Protein AF-A0A239FBM7-F1 (afdb_monomer)

Foldseek 3Di:
DKDWDQACAWDAAPQPRDIRHHRHIWIQDPVRGTHHCPDPVNVCCVVCVVDPDDDDDDD

Structure (mmCIF, N/CA/C/O backbone):
data_AF-A0A239FBM7-F1
#
_entry.id   AF-A0A239FBM7-F1
#
loop_
_atom_site.group_PDB
_atom_site.id
_atom_site.type_symbol
_atom_site.label_atom_id
_atom_site.label_alt_id
_atom_site.label_comp_id
_atom_site.label_asym_id
_atom_site.label_entity_id
_atom_site.label_seq_id
_atom_site.pdbx_PDB_ins_code
_atom_site.Cartn_x
_atom_site.Cartn_y
_atom_site.Cartn_z
_atom_site.occupancy
_atom_site.B_iso_or_equiv
_atom_site.auth_seq_id
_atom_site.auth_comp_id
_atom_site.auth_asym_id
_atom_site.auth_atom_id
_atom_site.pdbx_PDB_model_num
ATOM 1 N N . MET A 1 1 ? -2.647 6.254 -14.473 1.00 69.12 1 MET A N 1
ATOM 2 C CA . MET A 1 1 ? -1.684 7.118 -13.756 1.00 69.12 1 MET A CA 1
ATOM 3 C C . MET A 1 1 ? -2.062 7.099 -12.285 1.00 69.12 1 MET A C 1
ATOM 5 O O . MET A 1 1 ? -3.225 7.335 -11.989 1.00 69.12 1 MET A O 1
ATOM 9 N N . GLY A 1 2 ? -1.155 6.711 -11.388 1.00 83.62 2 GLY A N 1
ATOM 10 C CA . GLY A 1 2 ? -1.428 6.747 -9.94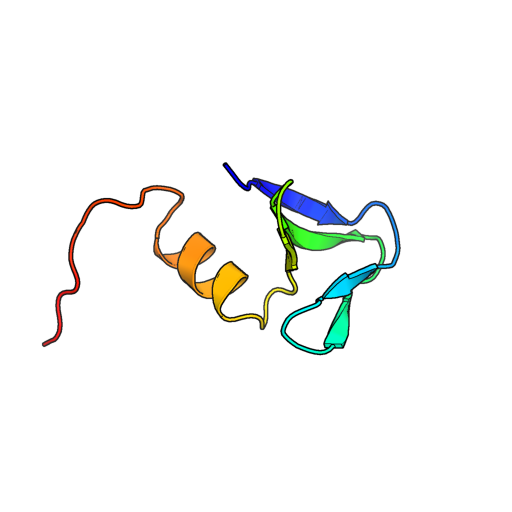6 1.00 83.62 2 GLY A CA 1
ATOM 11 C C . GLY A 1 2 ? -0.986 8.073 -9.332 1.00 83.62 2 GLY A C 1
ATOM 12 O O . GLY A 1 2 ? -0.160 8.770 -9.920 1.00 83.62 2 GLY A O 1
ATOM 13 N N . LYS A 1 3 ? -1.535 8.409 -8.167 1.00 89.88 3 LYS A N 1
ATOM 14 C CA . LYS A 1 3 ? -1.268 9.658 -7.447 1.00 89.88 3 LYS A CA 1
ATOM 15 C C . LYS A 1 3 ? -0.977 9.390 -5.976 1.00 89.88 3 LYS A C 1
ATOM 17 O O . LYS A 1 3 ? -1.511 8.448 -5.394 1.00 89.88 3 LYS A O 1
ATOM 22 N N . PHE A 1 4 ? -0.140 10.233 -5.383 1.00 90.75 4 PHE A N 1
ATOM 23 C CA . PHE A 1 4 ? 0.050 10.262 -3.937 1.00 90.75 4 PHE A CA 1
ATOM 24 C C . PHE A 1 4 ? -1.118 11.015 -3.312 1.00 90.75 4 PHE A C 1
ATOM 26 O O . PHE A 1 4 ? -1.411 12.139 -3.716 1.00 90.75 4 PHE A O 1
ATOM 33 N N . ILE A 1 5 ? -1.806 10.371 -2.378 1.00 91.56 5 ILE A N 1
ATOM 34 C CA . ILE A 1 5 ? -2.951 10.935 -1.666 1.00 91.56 5 ILE A CA 1
ATOM 35 C C . ILE A 1 5 ? -2.805 10.676 -0.170 1.00 91.56 5 ILE A C 1
ATOM 37 O O . ILE A 1 5 ? -2.078 9.778 0.257 1.00 91.56 5 ILE A O 1
ATOM 41 N N . ILE A 1 6 ? -3.522 11.457 0.625 1.00 91.12 6 ILE A N 1
ATOM 42 C CA . ILE A 1 6 ? -3.791 11.119 2.018 1.00 91.12 6 ILE A CA 1
ATOM 43 C C . ILE A 1 6 ? -4.993 10.171 2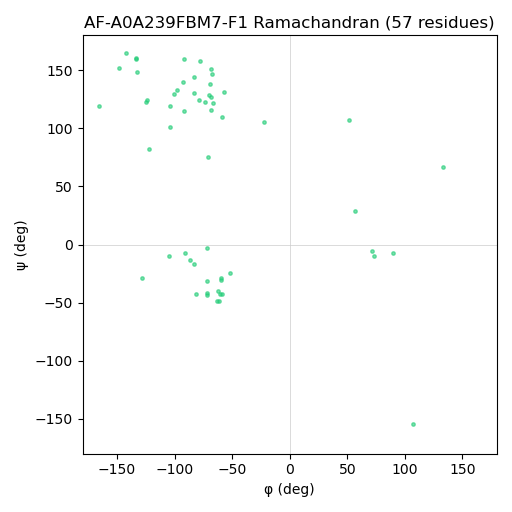.014 1.00 91.12 6 ILE A C 1
ATOM 45 O O . ILE A 1 6 ? -5.987 10.454 1.348 1.00 91.12 6 ILE A O 1
ATOM 49 N N . SER A 1 7 ? -4.898 9.039 2.708 1.00 89.19 7 SER A N 1
ATOM 50 C CA . SER A 1 7 ? -5.998 8.078 2.777 1.00 89.19 7 SER A CA 1
ATOM 51 C C . SER A 1 7 ? -7.176 8.691 3.531 1.00 89.19 7 SER A C 1
ATOM 53 O O . SER A 1 7 ? -7.045 9.076 4.690 1.00 89.19 7 SER A O 1
ATOM 55 N N . GLU A 1 8 ? -8.342 8.780 2.898 1.00 88.44 8 GLU A N 1
ATOM 56 C CA . GLU A 1 8 ? -9.559 9.304 3.537 1.00 88.44 8 GLU A CA 1
ATOM 57 C C . GLU A 1 8 ? -10.288 8.236 4.366 1.00 88.44 8 GLU A C 1
ATOM 59 O O . GLU A 1 8 ? -11.106 8.551 5.235 1.00 88.44 8 GLU A O 1
ATOM 64 N N . THR A 1 9 ? -9.950 6.969 4.130 1.00 86.25 9 THR A N 1
ATOM 65 C CA . THR A 1 9 ? -10.522 5.789 4.779 1.00 86.25 9 THR A CA 1
ATOM 66 C C . THR A 1 9 ? -9.420 4.834 5.222 1.00 86.25 9 THR A C 1
ATOM 68 O O . THR A 1 9 ? -8.307 4.868 4.696 1.00 86.25 9 THR A O 1
ATOM 71 N N . GLU A 1 10 ? -9.725 3.955 6.173 1.00 91.06 10 GLU A N 1
ATOM 72 C CA . GLU A 1 10 ? -8.846 2.828 6.478 1.00 91.06 10 GLU A CA 1
ATOM 73 C C . GLU A 1 10 ? -8.895 1.818 5.322 1.00 91.06 10 GLU A C 1
ATOM 75 O O . GLU A 1 10 ? -9.971 1.455 4.845 1.00 91.06 10 GLU A O 1
ATOM 80 N N . THR A 1 11 ? -7.737 1.421 4.800 1.00 90.31 11 THR A N 1
ATOM 81 C CA . THR A 1 11 ? -7.648 0.502 3.661 1.00 90.31 11 THR A CA 1
ATOM 82 C C . THR A 1 11 ? -6.402 -0.360 3.757 1.00 90.31 11 THR A C 1
ATOM 84 O O . THR A 1 11 ? -5.394 0.053 4.315 1.00 90.31 11 THR A O 1
ATOM 87 N N . ASN A 1 12 ? -6.426 -1.564 3.196 1.00 90.88 12 ASN A N 1
ATOM 88 C CA . ASN A 1 12 ? -5.275 -2.457 3.238 1.00 90.88 12 ASN A CA 1
ATOM 89 C C . ASN A 1 12 ? -4.469 -2.367 1.948 1.00 90.88 12 ASN A C 1
ATOM 91 O O . ASN A 1 12 ? -4.994 -2.455 0.835 1.00 90.88 12 ASN A O 1
ATOM 95 N N . CYS A 1 13 ? -3.153 -2.245 2.099 1.00 90.31 13 CYS A N 1
ATOM 96 C CA . CYS A 1 13 ? -2.242 -2.363 0.982 1.00 90.31 13 CYS A CA 1
ATOM 97 C C . CYS A 1 13 ? -2.234 -3.804 0.474 1.00 90.31 13 CYS A C 1
ATOM 99 O O . CYS A 1 13 ? -1.764 -4.706 1.163 1.00 90.31 13 CYS A O 1
ATOM 101 N N . LYS A 1 14 ? -2.682 -4.014 -0.768 1.00 83.56 14 LYS A N 1
ATOM 102 C CA . LYS A 1 14 ? -2.734 -5.354 -1.377 1.00 83.56 14 LYS A CA 1
ATOM 103 C C . LYS A 1 14 ? -1.371 -6.045 -1.471 1.00 83.56 14 LYS A C 1
ATOM 105 O O . LYS A 1 14 ? -1.314 -7.265 -1.459 1.00 83.56 14 LYS A O 1
ATOM 110 N N . GLN A 1 15 ? -0.286 -5.279 -1.585 1.00 85.88 15 GLN A N 1
ATOM 111 C CA . GLN A 1 15 ? 1.054 -5.840 -1.759 1.00 85.88 15 GLN A CA 1
ATOM 112 C C . GLN A 1 15 ? 1.690 -6.284 -0.437 1.00 85.88 15 GLN A C 1
ATOM 114 O O . GLN A 1 15 ? 2.346 -7.317 -0.395 1.00 85.88 15 GLN A O 1
ATOM 119 N N . THR A 1 16 ? 1.551 -5.489 0.625 1.00 86.69 16 THR A N 1
ATOM 120 C CA . THR A 1 16 ? 2.221 -5.751 1.911 1.00 86.69 16 THR A CA 1
ATOM 121 C C . THR A 1 16 ? 1.279 -6.295 2.980 1.00 86.69 16 THR A C 1
ATOM 123 O O . THR A 1 16 ? 1.742 -6.660 4.054 1.00 86.69 16 THR A O 1
ATOM 126 N N . GLY A 1 17 ? -0.035 -6.285 2.739 1.00 87.88 17 GLY A N 1
ATOM 127 C CA . GLY A 1 17 ? -1.064 -6.614 3.730 1.00 87.88 17 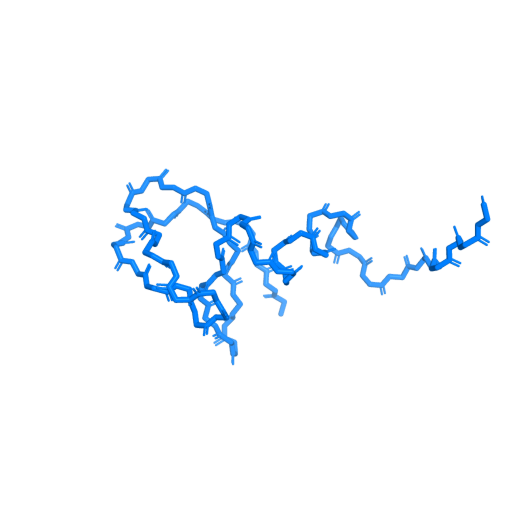GLY A CA 1
ATOM 128 C C . GLY A 1 17 ? -1.244 -5.554 4.823 1.00 87.88 17 GLY A C 1
ATOM 129 O O . GLY A 1 17 ? -2.162 -5.660 5.632 1.00 87.88 17 GLY A O 1
ATOM 130 N N . LYS A 1 18 ? -0.405 -4.511 4.848 1.00 89.00 18 LYS A N 1
ATOM 131 C CA . LYS A 1 18 ? -0.434 -3.483 5.893 1.00 89.00 18 LYS A CA 1
ATOM 132 C C . LYS A 1 18 ? -1.683 -2.620 5.793 1.00 89.00 18 LYS A C 1
ATOM 134 O O . LYS A 1 18 ? -2.067 -2.201 4.699 1.00 89.00 18 LYS A O 1
ATOM 139 N N . THR A 1 19 ? -2.271 -2.326 6.942 1.00 90.94 19 THR A N 1
ATOM 140 C CA . THR A 1 19 ? -3.369 -1.370 7.064 1.00 90.94 19 THR A CA 1
ATOM 141 C C . THR A 1 19 ? -2.824 0.048 6.921 1.00 90.94 19 THR A C 1
ATOM 143 O O . THR A 1 19 ? -1.926 0.443 7.656 1.00 90.94 19 THR A O 1
ATOM 146 N N . ILE A 1 20 ? -3.358 0.789 5.956 1.00 91.69 20 ILE A N 1
ATOM 147 C CA . ILE A 1 20 ? -3.192 2.230 5.770 1.00 91.69 20 ILE A CA 1
ATOM 148 C C . ILE A 1 20 ? -4.346 2.885 6.523 1.00 91.69 20 ILE A C 1
ATOM 150 O O . ILE A 1 20 ? -5.513 2.698 6.166 1.00 91.69 20 ILE A O 1
ATOM 154 N N . LYS A 1 21 ? -4.034 3.638 7.570 1.00 90.56 21 LYS A N 1
ATOM 155 C CA . LYS A 1 21 ? -5.029 4.345 8.372 1.00 90.56 21 LYS A CA 1
ATOM 156 C C . LYS A 1 21 ? -5.505 5.606 7.662 1.00 90.56 21 LYS A C 1
ATOM 158 O O . LYS A 1 21 ? -4.815 6.194 6.827 1.00 90.56 21 LYS A O 1
ATOM 163 N N . LYS A 1 22 ? -6.694 6.065 8.050 1.00 90.69 22 LYS A N 1
ATOM 164 C CA . LYS A 1 22 ? -7.191 7.384 7.655 1.00 90.69 22 LYS A CA 1
ATOM 165 C C . LYS A 1 22 ? -6.196 8.465 8.097 1.00 90.69 22 LYS A C 1
ATOM 167 O O . LYS A 1 22 ? -5.773 8.481 9.248 1.00 90.69 22 LYS A O 1
ATOM 172 N N . GLY A 1 23 ? -5.842 9.366 7.187 1.00 89.19 23 GLY A N 1
ATOM 173 C CA . GLY A 1 23 ? -4.849 10.416 7.409 1.00 89.19 23 GLY A CA 1
ATOM 174 C C . GLY A 1 23 ? -3.412 10.024 7.052 1.00 89.19 23 GLY A C 1
ATOM 175 O O . GLY A 1 23 ? -2.549 10.898 7.027 1.00 89.19 23 GLY A O 1
ATOM 176 N N . GLU A 1 24 ? -3.131 8.758 6.724 1.00 88.69 24 GLU A N 1
ATOM 177 C CA . GLU A 1 24 ? -1.790 8.353 6.294 1.00 88.69 24 GLU A CA 1
ATOM 178 C C . GLU A 1 24 ? -1.548 8.610 4.804 1.00 88.69 24 GLU A C 1
ATOM 180 O O . GLU A 1 24 ? -2.426 8.449 3.953 1.00 88.69 24 GLU A O 1
ATOM 185 N N . SER A 1 25 ? -0.312 8.984 4.470 1.00 89.56 25 SER A N 1
ATOM 186 C CA . SER A 1 25 ? 0.134 9.133 3.086 1.00 89.56 25 SER A CA 1
ATOM 187 C C . SER A 1 25 ? 0.195 7.774 2.391 1.00 89.56 25 SER A C 1
ATOM 189 O O . SER A 1 25 ? 0.884 6.868 2.862 1.00 89.56 25 SER A O 1
ATOM 191 N N . CYS A 1 26 ? -0.451 7.641 1.238 1.00 91.00 26 CYS A N 1
ATOM 192 C CA . CYS A 1 26 ? -0.428 6.425 0.436 1.00 91.00 26 CYS A CA 1
ATOM 193 C C . CYS A 1 26 ? -0.395 6.743 -1.065 1.00 91.00 26 CYS A C 1
ATOM 195 O O . CYS A 1 26 ? -0.605 7.875 -1.502 1.00 91.00 26 CYS A O 1
ATOM 197 N N . PHE A 1 27 ? -0.064 5.741 -1.876 1.00 91.19 27 PHE A N 1
ATOM 198 C CA . PHE A 1 27 ? -0.102 5.861 -3.331 1.00 91.19 27 PHE A CA 1
ATOM 199 C C . PHE A 1 27 ? -1.335 5.131 -3.843 1.00 91.19 27 PHE A C 1
ATOM 201 O O . PHE A 1 27 ? -1.479 3.928 -3.637 1.00 91.19 27 PHE A O 1
ATOM 208 N N . TYR A 1 28 ? -2.227 5.857 -4.505 1.00 90.00 28 TYR A N 1
ATOM 209 C CA . TYR A 1 28 ? -3.429 5.298 -5.101 1.00 90.00 28 TYR A CA 1
ATOM 210 C C . TYR A 1 28 ? -3.238 5.099 -6.599 1.00 90.00 28 TYR A C 1
ATOM 212 O O . TYR A 1 28 ? -2.862 6.021 -7.328 1.00 90.00 28 TYR A O 1
ATOM 220 N N . HIS A 1 29 ? -3.553 3.899 -7.075 1.00 89.06 29 HIS A N 1
ATOM 221 C CA . HIS A 1 29 ? -3.593 3.583 -8.492 1.00 89.06 29 HIS A CA 1
ATOM 222 C C . HIS A 1 29 ? -4.966 3.004 -8.863 1.00 89.06 29 HIS A C 1
ATOM 224 O O . HIS A 1 29 ? -5.323 1.951 -8.340 1.00 89.06 29 HIS A O 1
ATOM 230 N N . PRO A 1 30 ? -5.712 3.597 -9.812 1.00 85.50 30 PRO A N 1
ATOM 231 C CA . PRO A 1 30 ? -7.096 3.196 -10.094 1.00 85.50 30 PRO A CA 1
ATOM 232 C C . PRO A 1 30 ? -7.252 1.728 -10.524 1.00 85.50 30 PRO A C 1
ATOM 234 O O . PRO A 1 30 ? -8.258 1.107 -10.217 1.00 85.50 30 PRO A O 1
ATOM 237 N N . GLY A 1 31 ? -6.244 1.145 -11.183 1.00 86.19 31 GLY A N 1
ATOM 238 C CA . GLY A 1 31 ? -6.264 -0.273 -11.581 1.00 86.19 31 GLY A CA 1
ATOM 239 C C . GLY A 1 31 ? -5.667 -1.262 -10.570 1.00 86.19 31 GLY A C 1
ATOM 240 O O . GLY A 1 31 ? -5.727 -2.460 -10.807 1.00 86.19 31 GLY A O 1
ATOM 241 N N . LEU A 1 32 ? -5.042 -0.796 -9.482 1.00 86.00 32 LEU A N 1
ATOM 242 C CA . LEU A 1 32 ? -4.315 -1.677 -8.549 1.00 86.00 32 LEU A CA 1
ATOM 243 C C . LEU A 1 32 ? -4.736 -1.489 -7.079 1.00 86.00 32 LEU A C 1
ATOM 245 O O . LEU A 1 32 ? -4.696 -2.447 -6.309 1.00 86.00 32 LEU A O 1
ATOM 249 N N . GLY A 1 33 ? -5.190 -0.295 -6.697 1.00 89.12 33 GLY A N 1
ATOM 250 C CA . GLY A 1 33 ? -5.634 0.056 -5.349 1.00 89.12 33 GLY A CA 1
ATOM 251 C C . GLY A 1 33 ? -4.655 0.961 -4.600 1.00 89.12 33 GLY A C 1
ATOM 252 O O . GLY A 1 33 ? -3.902 1.727 -5.209 1.00 89.12 33 GLY A O 1
ATOM 253 N N . HIS A 1 34 ? -4.702 0.882 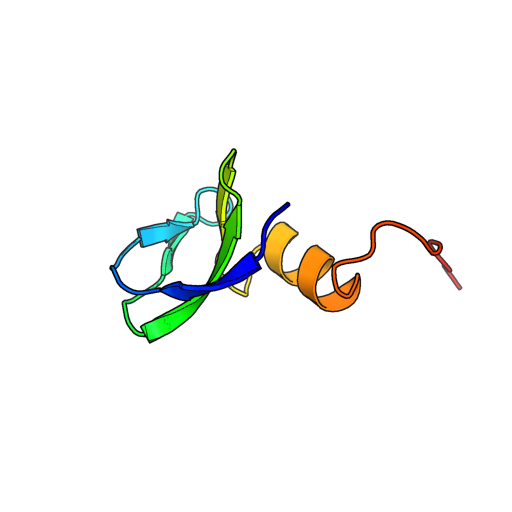-3.269 1.00 90.50 34 HIS A N 1
ATOM 254 C CA . HIS A 1 34 ? -3.889 1.681 -2.355 1.00 90.50 34 HIS A CA 1
ATOM 255 C C . HIS A 1 34 ? -2.595 0.959 -1.969 1.00 90.50 34 HIS A C 1
ATOM 257 O O . HIS A 1 34 ? -2.572 -0.245 -1.702 1.00 90.50 34 HIS A O 1
ATOM 263 N N . PHE A 1 35 ? -1.510 1.721 -1.911 1.00 91.75 35 PHE A N 1
ATOM 264 C CA . PHE A 1 35 ? -0.170 1.236 -1.627 1.00 91.75 35 PHE A CA 1
ATOM 265 C C . PHE A 1 35 ? 0.429 1.963 -0.427 1.00 91.75 35 PHE A C 1
ATOM 267 O O . PHE A 1 35 ? 0.521 3.193 -0.418 1.00 91.75 35 PHE A O 1
ATOM 274 N N . HIS A 1 36 ? 0.845 1.186 0.575 1.00 91.94 36 HIS A N 1
ATOM 275 C CA . HIS A 1 36 ? 1.473 1.690 1.796 1.00 91.94 36 HIS A CA 1
ATOM 276 C C . HIS A 1 36 ? 2.866 2.261 1.475 1.00 91.94 36 HIS A C 1
ATOM 278 O O . HIS A 1 36 ? 3.516 1.737 0.562 1.00 91.94 36 HIS A O 1
ATOM 284 N N . PRO A 1 37 ? 3.382 3.249 2.230 1.00 87.56 37 PRO A N 1
ATOM 285 C CA . PRO A 1 37 ? 4.733 3.797 2.056 1.00 87.56 37 PRO A CA 1
ATOM 286 C C . PRO A 1 37 ? 5.874 2.774 2.025 1.00 87.56 37 PRO A C 1
ATOM 288 O O . PRO A 1 37 ? 6.944 3.015 1.466 1.00 87.56 37 PRO A O 1
ATOM 291 N N . GLU A 1 38 ? 5.645 1.615 2.632 1.00 87.81 38 GLU A N 1
ATOM 292 C CA . GLU A 1 38 ? 6.599 0.506 2.669 1.00 87.81 38 GLU A CA 1
ATOM 293 C C . GLU A 1 38 ? 6.507 -0.436 1.469 1.00 87.81 38 GLU A C 1
ATOM 295 O O . GLU A 1 38 ? 7.402 -1.251 1.265 1.00 87.81 38 GLU A O 1
ATOM 300 N N . SER A 1 39 ? 5.445 -0.338 0.672 1.00 88.75 39 SER A N 1
ATOM 301 C CA . SER A 1 39 ? 5.324 -1.132 -0.545 1.00 88.75 39 SER A CA 1
ATOM 302 C C . SER A 1 39 ? 6.364 -0.703 -1.577 1.00 88.75 39 SER A C 1
ATOM 304 O O . SER A 1 39 ? 6.710 0.477 -1.702 1.00 88.75 39 SER A O 1
ATOM 306 N N . VAL A 1 40 ? 6.836 -1.675 -2.358 1.00 87.88 40 VAL A N 1
ATOM 307 C CA . VAL A 1 40 ? 7.809 -1.417 -3.426 1.00 87.88 40 VAL A CA 1
ATOM 308 C C . VAL A 1 40 ? 7.209 -0.475 -4.469 1.00 87.88 40 VAL A C 1
ATOM 310 O O . VAL A 1 40 ? 7.874 0.467 -4.872 1.00 87.88 40 VAL A O 1
ATOM 313 N N . VAL A 1 41 ? 5.924 -0.629 -4.816 1.00 87.56 41 VAL A N 1
ATOM 314 C CA . VAL A 1 41 ? 5.243 0.253 -5.783 1.00 87.56 41 VAL A CA 1
ATOM 315 C C . VAL A 1 41 ? 5.233 1.710 -5.319 1.00 87.56 41 VAL A C 1
ATOM 317 O O . VAL A 1 41 ? 5.497 2.608 -6.121 1.00 87.56 41 VAL A O 1
ATOM 320 N N . TYR A 1 42 ? 4.959 1.959 -4.034 1.00 88.50 42 TYR A N 1
ATOM 321 C CA . TYR A 1 42 ? 5.011 3.310 -3.477 1.00 88.50 42 TYR A CA 1
ATOM 322 C C . TYR A 1 42 ? 6.427 3.884 -3.554 1.00 88.50 42 TYR A C 1
ATOM 324 O O . TYR A 1 42 ? 6.609 5.007 -4.024 1.00 88.50 42 TYR A O 1
ATOM 332 N N . ARG A 1 43 ? 7.433 3.116 -3.109 1.00 87.06 43 ARG A N 1
ATOM 333 C CA . ARG A 1 43 ? 8.841 3.540 -3.114 1.00 87.06 43 ARG A CA 1
ATOM 334 C C . ARG A 1 43 ? 9.334 3.816 -4.527 1.00 87.06 43 ARG A C 1
ATOM 336 O O . ARG A 1 43 ? 9.846 4.902 -4.772 1.00 87.06 43 ARG A O 1
ATOM 343 N N . ASP A 1 44 ? 9.087 2.903 -5.458 1.00 86.50 44 ASP A N 1
ATOM 344 C CA . ASP A 1 44 ? 9.449 3.056 -6.864 1.00 86.50 44 ASP A CA 1
ATOM 345 C C . ASP A 1 44 ? 8.801 4.296 -7.462 1.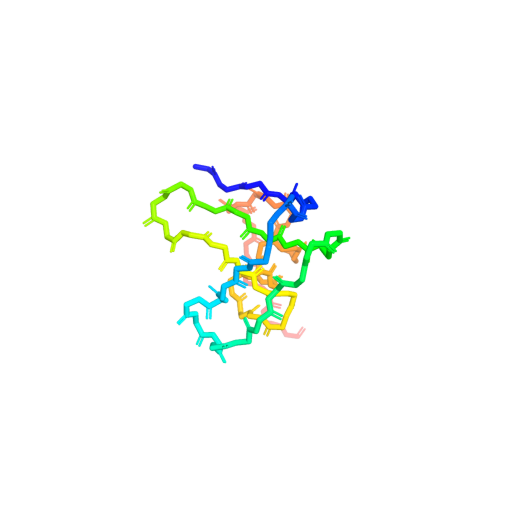00 86.50 44 ASP A C 1
ATOM 347 O O . ASP A 1 44 ? 9.463 5.055 -8.162 1.00 86.50 44 ASP A O 1
ATOM 351 N N . LYS A 1 45 ? 7.523 4.566 -7.166 1.00 84.50 45 LYS A N 1
ATOM 352 C CA . LYS A 1 45 ? 6.861 5.770 -7.678 1.00 84.50 45 LYS A CA 1
ATOM 353 C C . LYS A 1 45 ? 7.332 7.057 -7.030 1.00 84.50 45 LYS A C 1
ATOM 355 O O . LYS A 1 45 ? 7.350 8.081 -7.714 1.00 84.50 45 LYS A O 1
ATOM 360 N N . LYS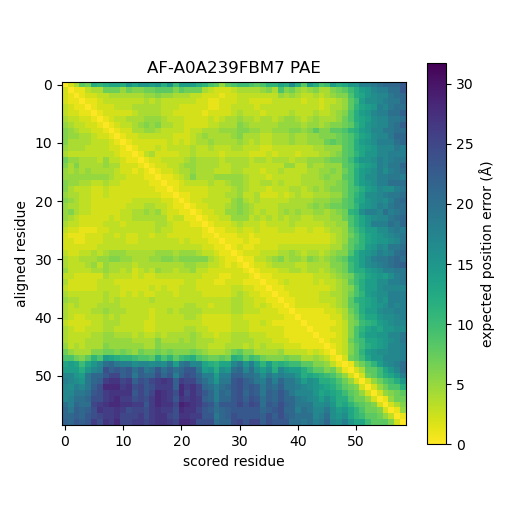 A 1 46 ? 7.727 7.005 -5.759 1.00 83.88 46 LYS A N 1
ATOM 361 C CA 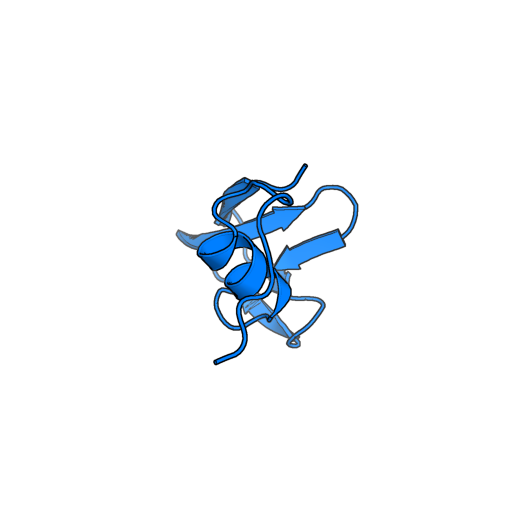. LYS A 1 46 ? 8.273 8.150 -5.030 1.00 83.88 46 LYS A CA 1
ATOM 362 C C . LYS A 1 46 ? 9.678 8.487 -5.529 1.00 83.88 46 LYS A C 1
ATOM 364 O O . LYS A 1 46 ? 9.968 9.655 -5.748 1.00 83.88 46 LYS A O 1
ATOM 369 N N . ILE A 1 47 ? 10.508 7.472 -5.773 1.00 78.19 47 ILE A N 1
ATOM 370 C CA . ILE A 1 47 ? 11.871 7.611 -6.309 1.00 78.19 47 ILE A CA 1
ATOM 371 C C . ILE A 1 47 ? 11.836 8.014 -7.787 1.00 78.19 47 ILE A C 1
ATOM 373 O O . ILE A 1 47 ? 12.553 8.915 -8.203 1.00 78.19 47 ILE A O 1
ATOM 377 N N . SER A 1 48 ? 10.958 7.397 -8.580 1.00 68.38 48 SER A N 1
ATOM 378 C CA . SER A 1 48 ? 10.789 7.691 -10.010 1.00 68.38 48 SER A CA 1
ATOM 379 C C . SER A 1 48 ? 10.110 9.044 -10.276 1.00 68.38 48 SER A C 1
ATOM 381 O O . SER A 1 48 ? 9.922 9.395 -11.438 1.00 68.38 48 SER A O 1
ATOM 383 N N . GLY A 1 49 ? 9.691 9.791 -9.245 1.00 59.03 49 GLY A N 1
ATOM 384 C CA . GLY A 1 49 ? 9.121 11.135 -9.394 1.00 59.03 49 GLY A CA 1
ATOM 385 C C . GLY A 1 49 ? 7.892 11.208 -10.308 1.00 59.03 49 GLY A C 1
ATOM 386 O O . GLY A 1 49 ? 7.690 12.206 -10.987 1.00 59.03 49 GLY A O 1
ATOM 387 N N . GLY A 1 50 ? 7.099 10.135 -10.410 1.00 53.69 50 GLY A N 1
ATOM 388 C CA . GLY A 1 50 ? 5.975 10.070 -11.355 1.00 53.69 50 GLY A CA 1
ATOM 389 C C . GLY A 1 50 ? 6.360 9.900 -12.834 1.00 53.69 50 GLY A C 1
ATOM 390 O O . GLY A 1 50 ? 5.497 9.529 -13.629 1.00 53.69 50 GLY A O 1
ATOM 391 N N . SER A 1 51 ? 7.634 10.021 -13.201 1.00 42.91 51 SER A N 1
ATOM 392 C CA . SER A 1 51 ? 8.114 9.886 -14.575 1.00 42.91 51 SER A CA 1
ATOM 393 C C . SER A 1 51 ? 8.798 8.543 -14.760 1.00 42.91 51 SER A C 1
ATOM 395 O O . SER A 1 51 ? 9.954 8.337 -14.401 1.00 42.91 51 SER A O 1
ATOM 397 N N . ARG A 1 52 ? 8.077 7.598 -15.367 1.00 48.19 52 ARG A N 1
ATOM 398 C CA . ARG A 1 52 ? 8.704 6.438 -16.004 1.00 48.19 52 ARG A CA 1
ATOM 399 C C . ARG A 1 52 ? 9.419 6.936 -17.270 1.00 48.19 52 ARG A C 1
ATOM 401 O O . ARG A 1 52 ? 8.914 6.766 -18.366 1.00 48.19 52 ARG A O 1
ATOM 408 N N . MET A 1 53 ? 10.558 7.598 -17.105 1.00 47.47 53 MET A N 1
ATOM 409 C CA . MET A 1 53 ? 11.597 7.736 -18.126 1.00 47.47 53 MET A CA 1
ATOM 410 C C . MET A 1 53 ? 12.861 8.244 -17.442 1.00 47.47 53 MET A C 1
ATOM 412 O O . MET A 1 53 ? 12.851 9.318 -16.853 1.00 47.47 53 MET A O 1
ATOM 416 N N . GLY A 1 54 ? 13.935 7.462 -17.514 1.00 40.25 54 GLY A N 1
ATOM 417 C CA . GLY A 1 54 ? 15.252 7.904 -17.062 1.00 40.25 54 GLY A CA 1
ATOM 418 C C . GLY A 1 54 ? 15.984 6.900 -16.187 1.00 40.25 54 GLY A C 1
ATOM 419 O O . GLY A 1 54 ? 16.225 7.164 -15.022 1.00 40.25 54 GLY A O 1
ATOM 420 N N . ASN A 1 55 ? 16.352 5.774 -16.794 1.00 43.38 55 ASN A N 1
ATOM 421 C CA . ASN A 1 55 ? 17.555 5.000 -16.508 1.00 43.38 55 ASN A CA 1
ATOM 422 C C . ASN A 1 55 ? 17.842 4.596 -15.055 1.00 43.38 55 ASN A C 1
ATOM 424 O O . ASN A 1 55 ? 18.419 5.330 -14.257 1.00 43.38 55 ASN A O 1
ATOM 428 N N . PHE A 1 56 ? 17.648 3.294 -14.830 1.00 51.12 56 PHE A N 1
ATOM 429 C CA . PHE A 1 56 ? 18.696 2.441 -14.270 1.00 51.12 56 PHE A CA 1
ATOM 430 C C . PHE A 1 56 ? 20.085 3.049 -14.505 1.00 51.12 56 PHE A C 1
ATOM 432 O O . PHE A 1 56 ? 20.625 2.982 -15.609 1.00 51.12 56 PHE A O 1
ATOM 439 N N . ARG A 1 57 ? 20.696 3.596 -13.461 1.00 42.69 57 ARG A N 1
ATOM 440 C CA . ARG A 1 57 ? 22.143 3.745 -13.428 1.00 42.69 57 ARG A CA 1
ATOM 441 C C . ARG A 1 57 ? 22.641 3.015 -12.195 1.00 42.69 57 ARG A C 1
ATOM 443 O O . ARG A 1 57 ? 22.836 3.582 -11.131 1.00 42.69 57 ARG A O 1
ATOM 450 N N . LYS A 1 58 ? 22.781 1.698 -12.375 1.00 49.00 58 LYS A N 1
ATOM 451 C CA . LYS 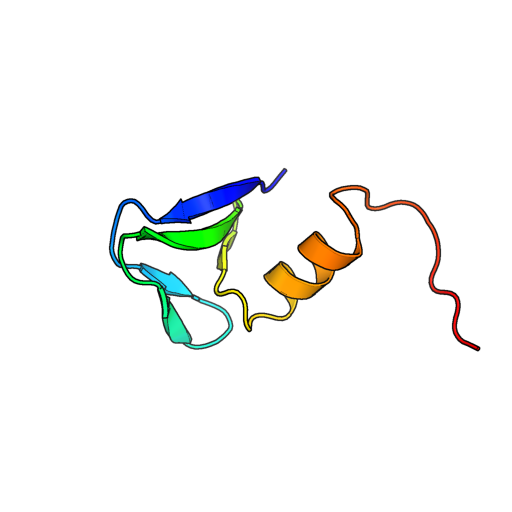A 1 58 ? 23.755 0.900 -11.636 1.00 49.00 58 LYS A CA 1
ATOM 452 C C . LYS A 1 58 ? 25.133 1.492 -11.936 1.00 4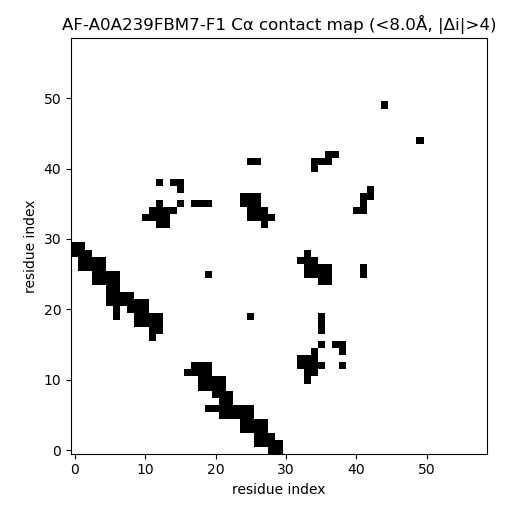9.00 58 LYS A C 1
ATOM 454 O O . LYS A 1 58 ? 25.599 1.344 -13.065 1.00 49.00 58 LYS A O 1
ATOM 459 N N . LYS A 1 59 ? 25.753 2.140 -10.958 1.00 42.44 59 LYS A N 1
ATOM 460 C CA . LYS A 1 59 ? 27.120 1.848 -10.507 1.00 42.44 59 LYS A CA 1
ATOM 461 C C . LYS A 1 59 ? 27.459 2.724 -9.317 1.00 42.44 59 LYS A C 1
ATOM 463 O O . LYS A 1 59 ? 27.253 3.948 -9.442 1.00 42.44 59 LYS A O 1
#

Mean predicted aligned error: 7.78 Å

Radius of gyration: 12.14 Å; Cα contacts (8 Å, |Δi|>4): 92; chains: 1; bounding box: 38×18×26 Å

Solvent-accessible surface area (backbone atoms only — not comparable to full-atom values): 3629 Å² total; per-residue (Å²): 132,64,47,79,43,63,30,87,49,72,46,59,10,79,86,70,67,47,76,38,48,56,73,37,68,30,31,39,26,94,93,81,43,50,26,35,68,84,28,66,68,29,43,51,44,63,74,41,68,80,46,97,72,82,71,92,72,89,126

pLDDT: mean 80.1, std 16.45, range [40.25, 91.94]

Secondary structure (DSSP, 8-state):
--EEEE-SS-EE-TTT--EE-TT-EEEEETTTEEE-TTSHHHHHHHHTTT---S-----

Organism: NCBI:txid1500549

Sequence (59 aa):
MGKFIISETETNCKQTGKTIKKGESCFYHPGLGHFHPESVVYRDKKISGGSRMGNFRKK

Nearest PDB structures (foldseek):
  5d0k-assembly1_C  TM=6.709E-01  e=1.735E-01  Homo sapiens
  7r70-assembly2_B  TM=5.458E-01  e=1.523E-01  Homo sapiens
  4b6d-assembly3_C  TM=6.919E-01  e=5.959E-01  Homo sapiens
  5d0i-assembly1_A  TM=5.626E-01  e=3.782E-01  Homo sapiens
  6w9d-assembly1_B  TM=5.151E-01  e=3.544E-01  Homo sapiens